Protein AF-A0A7S3UIX6-F1 (afdb_monomer)

pLDDT: mean 72.12, std 12.05, range [45.72, 90.88]

Radius of gyration: 19.09 Å; Cα contacts (8 Å, |Δi|>4): 19; chains: 1; bounding box: 39×17×56 Å

Sequence (103 aa):
KDFWDSWNTGKDMASHWTLWDALFIAAGGDSRDQTIISMILQTILQYIMNLTVGLVAAIGAFLTTLPYVITSYGPGILEGIVYFLLVLCAAAAVVVSFLGIIY

Secondary structure (DSSP, 8-state):
--HHHHHHHHHHHHHHHHHHHHHHHHHS---S---HHHHHHHHHHHHHHHHHHHHHHHHHHHHHHHHHHHHHT---HHHHHHHHHHHHHHHHHHHHHHHHHH-

Organism: Oxyrrhis marina (NCBI:txid2969)

Solvent-accessible surface area (backbone atoms only — not comparable to full-atom values): 5975 Å² total; per-residue (Å²): 134,55,74,68,56,57,52,49,53,51,50,51,52,51,52,53,52,52,50,50,51,53,46,48,63,70,67,54,84,74,91,77,86,78,50,72,66,57,54,53,50,50,54,51,53,52,48,51,55,51,47,54,54,48,53,55,50,48,52,58,55,47,62,71,51,45,63,62,59,47,57,72,72,67,59,53,76,70,56,43,52,52,51,52,54,52,52,52,52,50,53,49,51,51,50,51,53,56,48,64,74,75,108

Nearest PDB structures (foldseek):
  2ws3-assembly3_D  TM=4.772E-01  e=3.840E+00  Escherichia coli

Mean predicted aligned error: 12.45 Å

Structure (mmCIF, N/CA/C/O backbone):
data_AF-A0A7S3UIX6-F1
#
_entry.id   AF-A0A7S3UIX6-F1
#
loop_
_atom_site.group_PDB
_atom_site.id
_atom_site.type_symbol
_atom_site.label_atom_id
_atom_site.label_alt_id
_atom_site.label_comp_id
_atom_site.label_asym_id
_atom_site.label_entity_id
_atom_site.label_seq_id
_atom_site.pdbx_PDB_ins_code
_atom_site.Cartn_x
_atom_site.Cartn_y
_atom_site.Cartn_z
_atom_site.occupancy
_atom_site.B_iso_or_equiv
_atom_site.auth_seq_id
_atom_site.auth_comp_id
_atom_site.auth_asym_id
_atom_site.auth_atom_id
_atom_site.pdbx_PDB_model_num
ATOM 1 N N . LYS A 1 1 ? -17.023 -6.747 -0.959 1.00 47.19 1 LYS A N 1
ATOM 2 C CA . LYS A 1 1 ? -16.028 -6.804 -2.053 1.00 47.19 1 LYS A CA 1
ATOM 3 C C . LYS A 1 1 ? -14.978 -7.793 -1.603 1.00 47.19 1 LYS A C 1
ATOM 5 O O . LYS A 1 1 ? -14.330 -7.527 -0.598 1.00 47.19 1 LYS A O 1
ATOM 10 N N . ASP A 1 2 ? -14.931 -8.953 -2.244 1.00 66.75 2 ASP A N 1
ATOM 11 C CA . ASP A 1 2 ? -14.070 -10.052 -1.819 1.00 66.75 2 ASP A CA 1
ATOM 12 C C . ASP A 1 2 ? -12.615 -9.765 -2.181 1.00 66.75 2 ASP A C 1
ATOM 14 O O . ASP A 1 2 ? -12.328 -9.126 -3.193 1.00 66.75 2 ASP A O 1
ATOM 18 N N . PHE A 1 3 ? -11.690 -10.262 -1.361 1.00 55.44 3 PHE A N 1
ATOM 19 C CA . PHE A 1 3 ? -10.242 -10.156 -1.572 1.00 55.44 3 PHE A CA 1
ATOM 20 C C . PHE A 1 3 ? -9.823 -10.547 -3.003 1.00 55.44 3 PHE A C 1
ATOM 22 O O . PHE A 1 3 ? -8.989 -9.890 -3.625 1.00 55.44 3 PHE A O 1
ATOM 29 N N . TRP A 1 4 ? -10.469 -11.574 -3.557 1.00 70.00 4 TRP A N 1
ATOM 30 C CA . TRP A 1 4 ? -10.236 -12.072 -4.912 1.00 70.00 4 TRP A CA 1
ATOM 31 C C . TRP A 1 4 ? -10.648 -11.092 -6.012 1.00 70.00 4 TRP A C 1
ATOM 33 O O . TRP A 1 4 ? -10.031 -11.067 -7.075 1.00 70.00 4 TRP A O 1
ATOM 43 N N . ASP A 1 5 ? -11.646 -10.256 -5.746 1.00 63.41 5 ASP A N 1
ATOM 44 C CA . ASP A 1 5 ? -12.143 -9.246 -6.677 1.00 63.41 5 ASP A CA 1
ATOM 45 C C . ASP A 1 5 ? -11.158 -8.066 -6.764 1.00 63.41 5 ASP A C 1
ATOM 47 O O . ASP A 1 5 ? -10.784 -7.611 -7.847 1.00 63.41 5 ASP A O 1
ATOM 51 N N . SER A 1 6 ? -10.613 -7.650 -5.615 1.00 61.66 6 SER A N 1
ATOM 52 C CA . SER A 1 6 ? -9.524 -6.667 -5.545 1.00 61.66 6 SER A CA 1
ATOM 53 C C . SER A 1 6 ? -8.217 -7.196 -6.153 1.00 61.66 6 SER A C 1
ATOM 55 O O . SER A 1 6 ? -7.524 -6.455 -6.849 1.00 61.66 6 SER A O 1
ATOM 57 N N . TRP A 1 7 ? -7.902 -8.482 -5.966 1.00 62.78 7 TRP A N 1
ATOM 58 C CA . TRP A 1 7 ? -6.740 -9.138 -6.580 1.00 62.78 7 TRP A CA 1
ATOM 59 C C . TRP A 1 7 ? -6.847 -9.224 -8.108 1.00 62.78 7 TRP A C 1
ATOM 61 O O . TRP A 1 7 ? -5.882 -8.956 -8.827 1.00 62.78 7 TRP A O 1
ATOM 71 N N . ASN A 1 8 ? -8.029 -9.566 -8.627 1.00 69.06 8 ASN A N 1
ATOM 72 C CA . ASN A 1 8 ? -8.273 -9.594 -10.067 1.00 69.06 8 ASN A CA 1
ATOM 73 C C . ASN A 1 8 ? -8.212 -8.191 -10.676 1.00 69.06 8 ASN A C 1
ATOM 75 O O . ASN A 1 8 ? -7.574 -8.027 -11.711 1.00 69.06 8 ASN A O 1
ATOM 79 N N . THR A 1 9 ? -8.751 -7.181 -9.989 1.00 68.75 9 THR A N 1
ATOM 80 C CA . THR A 1 9 ? -8.644 -5.774 -10.412 1.00 68.75 9 THR A CA 1
ATOM 81 C C . THR A 1 9 ? -7.181 -5.312 -10.481 1.00 68.75 9 THR A C 1
ATOM 83 O O . THR A 1 9 ? -6.790 -4.629 -11.427 1.00 68.75 9 THR A O 1
ATOM 86 N N . GLY A 1 10 ? -6.346 -5.728 -9.521 1.00 58.44 10 GLY A N 1
ATOM 87 C CA . GLY A 1 10 ? -4.908 -5.442 -9.527 1.00 58.44 10 GLY A CA 1
ATOM 88 C C . GLY A 1 10 ? -4.161 -6.097 -10.694 1.00 58.44 10 GLY A C 1
ATOM 89 O O . GLY A 1 10 ? -3.342 -5.442 -11.338 1.00 58.44 10 GLY A O 1
ATOM 90 N N . LYS A 1 11 ? -4.476 -7.360 -11.020 1.00 70.75 11 LYS A N 1
ATOM 91 C CA . LYS A 1 11 ? -3.916 -8.048 -12.200 1.00 70.75 11 LYS A CA 1
ATOM 92 C C . LYS A 1 11 ? -4.336 -7.394 -13.514 1.00 70.75 11 LYS A C 1
ATOM 94 O O . LYS A 1 11 ? -3.497 -7.250 -14.398 1.00 70.75 11 LYS A O 1
ATOM 99 N N . ASP A 1 12 ? -5.599 -6.999 -13.638 1.00 65.56 12 ASP A N 1
ATOM 100 C CA . ASP A 1 12 ? -6.109 -6.360 -14.853 1.00 65.56 12 ASP A CA 1
ATOM 101 C C . ASP A 1 12 ? -5.425 -5.012 -15.089 1.00 65.56 12 ASP A C 1
ATOM 103 O O . ASP A 1 12 ? -4.932 -4.751 -16.186 1.00 65.56 12 ASP A O 1
ATOM 107 N N . MET A 1 13 ? -5.272 -4.197 -14.039 1.00 64.00 13 MET A N 1
ATOM 108 C CA . MET A 1 13 ? -4.505 -2.954 -14.135 1.00 64.00 13 MET A CA 1
ATOM 109 C C . MET A 1 13 ? -3.041 -3.202 -14.496 1.00 64.00 13 MET A C 1
ATOM 111 O O . MET A 1 13 ? -2.535 -2.542 -15.400 1.00 64.00 13 MET A O 1
ATOM 115 N N . ALA A 1 14 ? -2.383 -4.180 -13.867 1.00 56.16 14 ALA A N 1
ATOM 116 C CA . ALA A 1 14 ? -1.009 -4.538 -14.210 1.00 56.16 14 ALA A CA 1
ATOM 117 C C . ALA A 1 14 ? -0.883 -4.945 -15.688 1.00 56.16 14 ALA A C 1
ATOM 119 O O . ALA A 1 14 ? 0.011 -4.466 -16.379 1.00 56.16 14 ALA A O 1
ATOM 120 N N . SER A 1 15 ? -1.822 -5.747 -16.202 1.00 59.44 15 SER A N 1
ATOM 121 C CA . SER A 1 15 ? -1.829 -6.183 -17.602 1.00 59.44 15 SER A CA 1
ATOM 122 C C . SER A 1 15 ? -2.057 -5.033 -18.589 1.00 59.44 15 SER A C 1
ATOM 124 O O . SER A 1 15 ? -1.372 -4.949 -19.608 1.00 59.44 15 SER A O 1
ATOM 126 N N . HIS A 1 16 ? -2.953 -4.093 -18.266 1.00 58.56 16 HIS A N 1
ATOM 127 C CA . HIS A 1 16 ? -3.191 -2.904 -19.080 1.00 58.56 16 HIS A CA 1
ATOM 128 C C . HIS A 1 16 ? -1.979 -1.975 -19.084 1.00 58.56 16 HIS A C 1
ATOM 130 O O . HIS A 1 16 ? -1.659 -1.385 -20.111 1.00 58.56 16 HIS A O 1
ATOM 136 N N . TRP A 1 17 ? -1.272 -1.872 -17.963 1.00 57.66 17 TRP A N 1
ATOM 137 C CA . TRP A 1 17 ? -0.083 -1.034 -17.855 1.00 57.66 17 TRP A CA 1
ATOM 138 C C . TRP A 1 17 ? 1.102 -1.650 -18.605 1.00 57.66 17 TRP A C 1
ATOM 140 O O . TRP A 1 17 ? 1.813 -0.927 -19.297 1.00 57.66 17 TRP A O 1
ATOM 150 N N . THR A 1 18 ? 1.256 -2.979 -18.579 1.00 60.09 18 THR A N 1
ATOM 151 C CA . THR A 1 18 ? 2.215 -3.701 -19.433 1.00 60.09 18 THR A CA 1
ATOM 152 C C . THR A 1 18 ? 1.872 -3.576 -20.920 1.00 60.09 18 THR A C 1
ATOM 154 O O . THR A 1 18 ? 2.774 -3.449 -21.743 1.0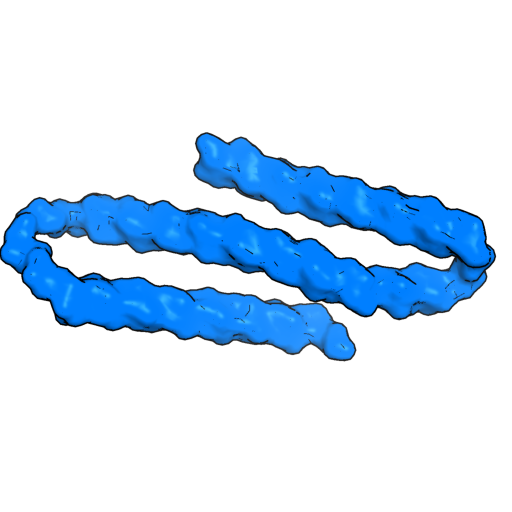0 60.09 18 THR A O 1
ATOM 157 N N . LEU A 1 19 ? 0.583 -3.564 -21.284 1.00 61.22 19 LEU A N 1
ATOM 158 C CA . LEU A 1 19 ? 0.143 -3.333 -22.665 1.00 61.22 19 LEU A CA 1
ATOM 159 C C . LEU A 1 19 ? 0.475 -1.920 -23.149 1.00 61.22 19 LEU A C 1
ATOM 161 O O . LEU A 1 19 ? 0.941 -1.764 -24.274 1.00 61.22 19 LEU A O 1
ATOM 165 N N . TRP A 1 20 ? 0.272 -0.902 -22.311 1.00 54.19 20 TRP A N 1
ATOM 166 C CA . TRP A 1 20 ? 0.676 0.466 -22.635 1.00 54.19 20 TRP A CA 1
ATOM 167 C C . TRP A 1 20 ? 2.190 0.586 -22.791 1.00 54.19 20 TRP A C 1
ATOM 169 O O . TRP A 1 20 ? 2.645 1.204 -23.748 1.00 54.19 20 TRP A O 1
ATOM 179 N N . ASP A 1 21 ? 2.967 -0.055 -21.921 1.00 60.75 21 ASP A N 1
ATOM 180 C CA . ASP A 1 21 ? 4.429 -0.071 -22.012 1.00 60.75 21 ASP A CA 1
ATOM 181 C C . ASP A 1 21 ? 4.914 -0.745 -23.310 1.00 60.75 21 ASP A C 1
ATOM 183 O O . ASP A 1 21 ? 5.692 -0.174 -24.073 1.00 60.75 21 ASP A O 1
ATOM 187 N N . ALA A 1 22 ? 4.339 -1.902 -23.655 1.00 60.00 22 ALA A N 1
ATOM 188 C CA . ALA A 1 22 ? 4.601 -2.586 -24.921 1.00 60.00 22 ALA A CA 1
ATOM 189 C C . ALA A 1 22 ? 4.195 -1.745 -26.150 1.00 60.00 22 ALA A C 1
ATOM 191 O O . ALA A 1 22 ? 4.887 -1.762 -27.169 1.00 60.00 22 ALA A O 1
ATOM 192 N N . LEU A 1 23 ? 3.100 -0.981 -26.058 1.00 59.88 23 LEU A N 1
ATOM 193 C CA . LEU A 1 23 ? 2.644 -0.074 -27.115 1.00 59.88 23 LEU A CA 1
ATOM 194 C C . LEU A 1 23 ? 3.557 1.144 -27.273 1.00 59.88 23 LEU A C 1
ATOM 196 O O . LEU A 1 23 ? 3.797 1.556 -28.402 1.00 59.88 23 LEU A O 1
ATOM 200 N N . PHE A 1 24 ? 4.100 1.702 -26.191 1.00 54.97 24 PHE A N 1
ATOM 201 C CA . PHE A 1 24 ? 5.067 2.800 -26.264 1.00 54.97 24 PHE A CA 1
ATOM 202 C C . PHE A 1 24 ? 6.434 2.340 -26.782 1.00 54.97 24 PHE A C 1
ATOM 204 O O . PHE A 1 24 ? 7.070 3.088 -27.518 1.00 54.97 24 PHE A O 1
ATOM 211 N N . ILE A 1 25 ? 6.842 1.100 -26.503 1.00 58.03 25 ILE A N 1
ATOM 212 C CA . ILE A 1 25 ? 8.027 0.473 -27.114 1.00 58.03 25 ILE A CA 1
ATOM 213 C C . ILE A 1 25 ? 7.810 0.238 -28.620 1.00 58.03 25 ILE A C 1
ATOM 215 O O . ILE A 1 25 ? 8.731 0.406 -29.414 1.00 58.03 25 ILE A O 1
ATOM 219 N N . ALA A 1 26 ? 6.588 -0.111 -29.035 1.00 54.62 26 ALA A N 1
ATOM 220 C CA . ALA A 1 26 ? 6.244 -0.303 -30.445 1.00 54.62 26 ALA A CA 1
ATOM 221 C C . ALA A 1 26 ? 6.011 1.016 -31.215 1.00 54.62 26 ALA A C 1
ATOM 223 O O . ALA A 1 26 ? 6.274 1.075 -32.415 1.00 54.62 26 ALA A O 1
ATOM 224 N N . ALA A 1 27 ? 5.509 2.063 -30.550 1.00 48.41 27 ALA A N 1
ATOM 225 C CA . ALA A 1 27 ? 5.171 3.358 -31.151 1.00 48.41 27 ALA A CA 1
ATOM 226 C C . ALA A 1 27 ? 6.299 4.401 -31.044 1.00 48.41 27 ALA A C 1
ATOM 228 O O . ALA A 1 27 ? 6.380 5.313 -31.868 1.00 48.41 27 ALA A O 1
ATOM 229 N N . GLY A 1 28 ? 7.179 4.277 -30.049 1.00 47.19 28 GLY A N 1
ATOM 230 C CA . GLY A 1 28 ? 8.383 5.082 -29.874 1.00 47.19 28 GLY A CA 1
ATOM 231 C C . GLY A 1 28 ? 9.505 4.548 -30.752 1.00 47.19 28 GLY A C 1
ATOM 232 O O . GLY A 1 28 ? 10.382 3.833 -30.282 1.00 47.19 28 GLY A O 1
ATOM 233 N N . GLY A 1 29 ? 9.445 4.867 -32.043 1.00 46.38 29 GLY A N 1
ATOM 234 C CA . GLY A 1 29 ? 10.451 4.493 -33.030 1.00 46.38 29 GLY A CA 1
ATOM 235 C C . GLY A 1 29 ? 11.828 5.097 -32.750 1.00 46.38 29 GLY A C 1
ATOM 236 O O . GLY A 1 29 ? 12.204 6.070 -33.394 1.00 46.38 29 GLY A O 1
ATOM 237 N N . ASP A 1 30 ? 12.594 4.477 -31.853 1.00 45.72 30 ASP A N 1
ATOM 238 C CA . ASP A 1 30 ? 14.046 4.642 -31.768 1.00 45.72 30 ASP A CA 1
ATOM 239 C C . ASP A 1 30 ? 14.725 3.283 -31.962 1.00 45.72 30 ASP A C 1
ATOM 241 O O . ASP A 1 30 ? 15.261 2.623 -31.072 1.00 45.72 30 ASP A O 1
ATOM 245 N N . SER A 1 31 ? 14.626 2.821 -33.202 1.00 56.50 31 SER A N 1
ATOM 246 C CA . SER A 1 31 ? 15.485 1.787 -33.744 1.00 56.50 31 SER A CA 1
ATOM 247 C C . SER A 1 31 ? 16.918 2.316 -33.799 1.00 56.50 31 SER A C 1
ATOM 249 O O . SER A 1 31 ? 17.232 3.061 -34.730 1.00 56.50 31 SER A O 1
ATOM 251 N N . ARG A 1 32 ? 17.780 1.910 -32.857 1.00 49.62 32 ARG A N 1
ATOM 252 C CA . ARG A 1 32 ? 19.186 1.515 -33.100 1.00 49.62 32 ARG A CA 1
ATOM 253 C C . ARG A 1 32 ? 19.897 1.154 -31.786 1.00 49.62 32 ARG A C 1
ATOM 255 O O . ARG A 1 32 ? 20.143 2.002 -30.944 1.00 49.62 32 ARG A O 1
ATOM 262 N N . ASP A 1 33 ? 20.236 -0.128 -31.659 1.00 51.06 33 ASP A N 1
ATOM 263 C CA . ASP A 1 33 ? 21.197 -0.701 -30.701 1.00 51.06 33 ASP A CA 1
ATOM 264 C C . ASP A 1 33 ? 20.852 -0.687 -29.201 1.00 51.06 33 ASP A C 1
ATOM 266 O O . ASP A 1 33 ? 21.731 -0.588 -28.344 1.00 51.06 33 ASP A O 1
ATOM 270 N N . GLN A 1 34 ? 19.588 -0.914 -28.838 1.00 52.00 34 GLN A N 1
ATOM 271 C CA . GLN A 1 34 ? 19.287 -1.361 -27.476 1.00 52.00 34 GLN A CA 1
ATOM 272 C C . GLN A 1 34 ? 19.608 -2.855 -27.334 1.00 52.00 34 GLN A C 1
ATOM 274 O O . GLN A 1 34 ? 18.950 -3.721 -27.909 1.00 52.00 34 GLN A O 1
ATOM 279 N N . THR A 1 35 ? 20.662 -3.160 -26.576 1.00 65.25 35 THR A N 1
ATOM 280 C CA . THR A 1 35 ? 21.017 -4.535 -26.192 1.00 65.25 35 THR A CA 1
ATOM 281 C C . THR A 1 35 ? 19.812 -5.168 -25.488 1.00 65.25 35 THR A C 1
ATOM 283 O O . THR A 1 35 ? 19.180 -4.513 -24.673 1.00 65.25 35 THR A O 1
ATOM 286 N N . ILE A 1 36 ? 19.496 -6.445 -25.731 1.00 65.62 36 ILE A N 1
ATOM 287 C CA . ILE A 1 36 ? 18.379 -7.166 -25.067 1.00 65.62 36 ILE A CA 1
ATOM 288 C C . ILE A 1 36 ? 18.355 -6.925 -23.540 1.00 65.62 36 ILE A C 1
ATOM 290 O O . ILE A 1 36 ? 17.299 -6.807 -22.926 1.00 65.62 36 ILE A O 1
ATOM 294 N N . ILE A 1 37 ? 19.537 -6.769 -22.944 1.00 64.44 37 ILE A N 1
ATOM 295 C CA . ILE A 1 37 ? 19.745 -6.410 -21.539 1.00 64.44 37 ILE A CA 1
ATOM 296 C C . ILE A 1 37 ? 19.126 -5.048 -21.174 1.00 64.44 37 ILE A C 1
ATOM 298 O O . ILE A 1 37 ? 18.484 -4.962 -20.134 1.00 64.44 37 ILE A O 1
ATOM 302 N N . SER A 1 38 ? 19.270 -3.996 -21.991 1.00 67.88 38 SER A N 1
ATOM 303 C CA . SER A 1 38 ? 18.692 -2.673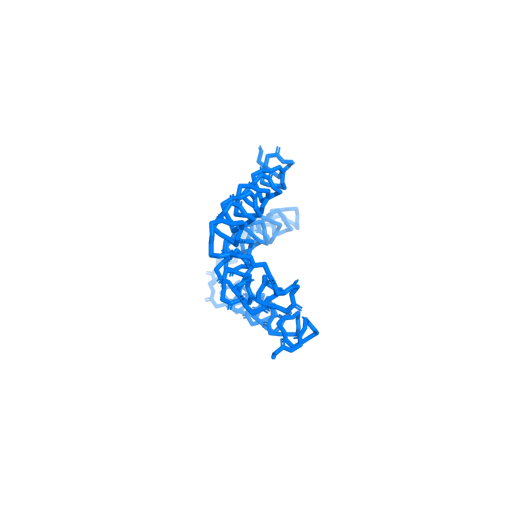 -21.702 1.00 67.88 38 SER A CA 1
ATOM 304 C C . SER A 1 38 ? 17.167 -2.683 -21.765 1.00 67.88 38 SER A C 1
ATOM 306 O O . SER A 1 38 ? 16.531 -2.063 -20.919 1.00 67.88 38 SER A O 1
ATOM 308 N N . MET A 1 39 ? 16.583 -3.442 -22.698 1.00 69.62 39 MET A N 1
ATOM 309 C CA . MET A 1 39 ? 15.130 -3.624 -22.784 1.00 69.62 39 MET A CA 1
ATOM 310 C C . MET A 1 39 ? 14.588 -4.344 -21.540 1.00 69.62 39 MET A C 1
ATOM 312 O O . MET A 1 39 ? 13.650 -3.864 -20.910 1.00 69.62 39 MET A O 1
ATOM 316 N N . ILE A 1 40 ? 15.220 -5.452 -21.134 1.00 69.69 40 ILE A N 1
ATOM 317 C CA . ILE A 1 40 ? 14.837 -6.193 -19.920 1.00 69.69 40 ILE A CA 1
ATOM 318 C C . ILE A 1 40 ? 14.931 -5.296 -18.681 1.00 69.69 40 ILE A C 1
ATOM 320 O O . ILE A 1 40 ? 14.030 -5.292 -17.844 1.00 69.69 40 ILE A O 1
ATOM 324 N N . LEU A 1 41 ? 16.011 -4.522 -18.564 1.00 67.81 41 LEU A N 1
ATOM 325 C CA . LEU A 1 41 ? 16.234 -3.639 -17.425 1.00 67.81 41 LEU A CA 1
ATOM 326 C C . LEU A 1 41 ? 15.177 -2.525 -17.388 1.00 67.81 41 LEU A C 1
ATOM 328 O O . LEU A 1 41 ? 14.606 -2.269 -16.335 1.00 67.81 41 LEU A O 1
ATOM 332 N N . GLN A 1 42 ? 14.816 -1.938 -18.530 1.00 73.25 42 GLN A N 1
ATOM 333 C CA . GLN A 1 42 ? 13.736 -0.953 -18.598 1.00 73.25 42 GLN A CA 1
ATOM 334 C C . GLN A 1 42 ? 12.390 -1.537 -18.140 1.00 73.25 42 GLN A C 1
ATOM 336 O O . GLN A 1 42 ? 11.733 -0.941 -17.291 1.00 73.25 42 GLN A O 1
ATOM 341 N N . THR A 1 43 ? 12.023 -2.737 -18.601 1.00 69.25 43 THR A N 1
ATOM 342 C CA . THR A 1 43 ? 10.782 -3.410 -18.182 1.00 69.25 43 THR A CA 1
ATOM 343 C C . THR A 1 43 ? 10.763 -3.728 -16.683 1.00 69.25 43 THR A C 1
ATOM 345 O O . THR A 1 43 ? 9.732 -3.561 -16.030 1.00 69.25 43 THR A O 1
ATOM 348 N N . ILE A 1 44 ? 11.891 -4.156 -16.104 1.00 69.88 44 ILE A N 1
ATOM 349 C CA . ILE A 1 44 ? 11.996 -4.423 -14.659 1.00 69.88 44 ILE A CA 1
ATOM 350 C C . ILE A 1 44 ? 11.807 -3.133 -13.855 1.00 69.88 44 ILE A C 1
ATOM 352 O O . ILE A 1 44 ? 11.059 -3.117 -12.880 1.00 69.88 44 ILE A O 1
ATOM 356 N N . LEU A 1 45 ? 12.449 -2.042 -14.270 1.00 70.06 45 LEU A N 1
ATOM 357 C CA . LEU A 1 45 ? 12.347 -0.748 -13.597 1.00 70.06 45 LEU A CA 1
ATOM 358 C C . LEU A 1 45 ? 10.923 -0.174 -13.706 1.00 70.06 45 LEU A C 1
ATOM 360 O O . LEU A 1 45 ? 10.385 0.332 -12.721 1.00 70.06 45 LEU A O 1
ATOM 364 N N . GLN A 1 46 ? 10.272 -0.335 -14.860 1.00 70.00 46 GLN A N 1
ATOM 365 C CA . GLN A 1 46 ? 8.868 0.028 -15.061 1.00 70.00 46 GLN A CA 1
ATOM 366 C C . GLN A 1 46 ? 7.938 -0.790 -14.152 1.00 70.00 46 GLN A C 1
ATOM 368 O O . GLN A 1 46 ? 7.049 -0.242 -13.500 1.00 70.00 46 GLN A O 1
ATOM 373 N N . TYR A 1 47 ? 8.174 -2.102 -14.052 1.00 72.88 47 TYR A N 1
ATOM 374 C CA . TYR A 1 47 ? 7.438 -2.990 -13.154 1.00 72.88 47 TYR A CA 1
ATOM 375 C C . TYR A 1 47 ? 7.600 -2.579 -11.686 1.00 72.88 47 TYR A C 1
ATOM 377 O O . TYR A 1 47 ? 6.607 -2.524 -10.965 1.00 72.88 47 TYR A O 1
ATOM 385 N N . ILE A 1 48 ? 8.816 -2.229 -11.254 1.00 72.38 48 ILE A N 1
ATOM 386 C CA . ILE A 1 48 ? 9.096 -1.735 -9.898 1.00 72.38 48 ILE A CA 1
ATOM 387 C C . ILE A 1 48 ? 8.295 -0.462 -9.600 1.00 72.38 48 ILE A C 1
ATOM 389 O O . ILE A 1 48 ? 7.632 -0.382 -8.568 1.00 72.38 48 ILE A O 1
ATOM 393 N N . MET A 1 49 ? 8.288 0.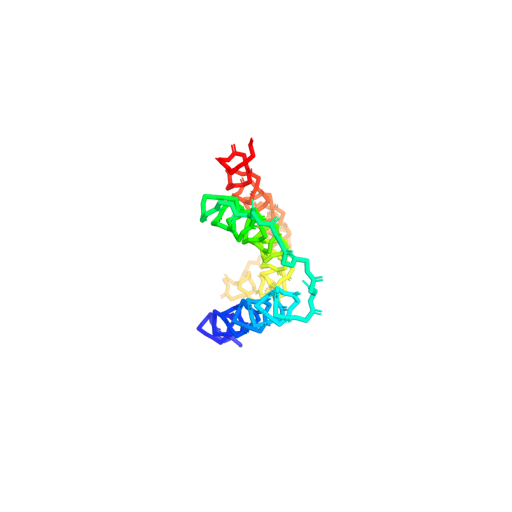511 -10.515 1.00 71.94 49 MET A N 1
ATOM 394 C CA . MET A 1 49 ? 7.511 1.744 -10.347 1.00 71.94 49 MET A CA 1
ATOM 395 C C . MET A 1 49 ? 6.007 1.464 -10.247 1.00 71.94 49 MET A C 1
ATOM 397 O O . MET A 1 49 ? 5.321 2.014 -9.382 1.00 71.94 49 MET A O 1
ATOM 401 N N . ASN A 1 50 ? 5.499 0.559 -11.081 1.00 74.56 50 ASN A N 1
ATOM 402 C CA . ASN A 1 50 ? 4.092 0.166 -11.075 1.00 74.56 50 ASN A CA 1
ATOM 403 C C . ASN A 1 50 ? 3.715 -0.599 -9.800 1.00 74.56 50 ASN 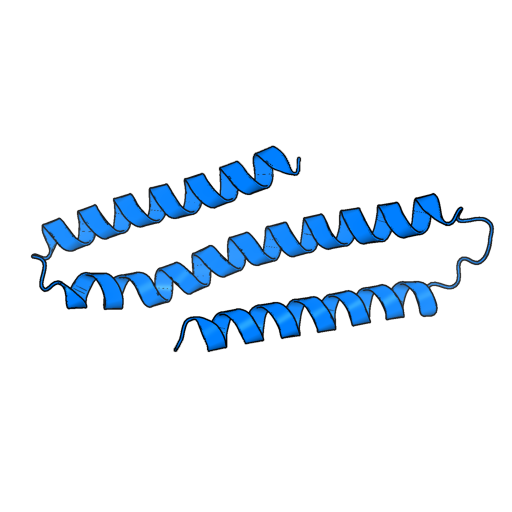A C 1
ATOM 405 O O . ASN A 1 50 ? 2.638 -0.384 -9.245 1.00 74.56 50 ASN A O 1
ATOM 409 N N . LEU A 1 51 ? 4.615 -1.445 -9.296 1.00 73.31 51 LEU A N 1
ATOM 410 C CA . LEU A 1 51 ? 4.456 -2.154 -8.032 1.00 73.31 51 LEU A CA 1
ATOM 411 C C . LEU A 1 51 ? 4.394 -1.174 -6.853 1.00 73.31 51 LEU A C 1
ATOM 413 O O . LEU A 1 51 ? 3.529 -1.322 -5.993 1.00 73.31 51 LEU A O 1
ATOM 417 N N . THR A 1 52 ? 5.239 -0.139 -6.839 1.00 74.75 52 THR A N 1
ATOM 418 C CA . THR A 1 52 ? 5.202 0.923 -5.823 1.00 74.75 52 THR A CA 1
ATOM 419 C C . THR A 1 52 ? 3.846 1.628 -5.801 1.00 74.75 52 THR A C 1
ATOM 421 O O . THR A 1 52 ? 3.233 1.762 -4.740 1.00 74.75 52 THR A O 1
ATOM 424 N N . VAL A 1 53 ? 3.324 2.020 -6.968 1.00 76.38 53 VAL A N 1
ATOM 425 C CA . VAL A 1 53 ? 1.992 2.641 -7.076 1.00 76.38 53 VAL A CA 1
ATOM 426 C C . VAL A 1 53 ? 0.889 1.665 -6.648 1.00 76.38 53 VAL A C 1
ATOM 428 O O . VAL A 1 53 ? -0.028 2.052 -5.922 1.00 76.38 53 VAL A O 1
ATOM 431 N N . GLY A 1 54 ? 1.002 0.390 -7.029 1.00 74.94 54 GLY A N 1
ATOM 432 C CA . GLY A 1 54 ? 0.073 -0.670 -6.640 1.00 74.94 54 GLY A CA 1
ATOM 433 C C . GLY A 1 54 ? 0.023 -0.907 -5.128 1.00 74.94 54 GLY A C 1
ATOM 434 O O . GLY A 1 54 ? -1.064 -1.036 -4.568 1.00 74.94 54 GLY A O 1
ATOM 435 N N . LEU A 1 55 ? 1.171 -0.899 -4.444 1.00 74.12 55 LEU A N 1
ATOM 436 C CA . LEU A 1 55 ? 1.252 -1.042 -2.985 1.00 74.12 55 LEU A CA 1
ATOM 437 C C . LEU A 1 55 ? 0.608 0.145 -2.255 1.00 74.12 55 LEU A C 1
ATOM 439 O O . LEU A 1 55 ? -0.118 -0.049 -1.279 1.00 74.12 55 LEU A O 1
ATOM 443 N N . VAL A 1 56 ? 0.805 1.368 -2.753 1.00 77.06 56 VAL A N 1
ATOM 444 C CA . VAL A 1 56 ? 0.143 2.564 -2.205 1.00 77.06 56 VAL A CA 1
ATOM 445 C C . VAL A 1 56 ? -1.374 2.495 -2.418 1.00 77.06 56 VAL A C 1
ATOM 447 O O . VAL A 1 56 ? -2.145 2.752 -1.490 1.00 77.06 56 VAL A O 1
ATOM 450 N N . ALA A 1 57 ? -1.824 2.085 -3.606 1.00 77.38 57 ALA A N 1
ATOM 451 C CA . ALA A 1 57 ? -3.244 1.889 -3.893 1.00 77.38 57 ALA A CA 1
ATOM 452 C C . ALA A 1 57 ? -3.866 0.778 -3.026 1.00 77.38 57 ALA A C 1
ATOM 454 O O . ALA A 1 57 ? -5.003 0.915 -2.570 1.00 77.38 57 ALA A O 1
ATOM 455 N N . ALA A 1 58 ? -3.115 -0.290 -2.738 1.00 78.88 58 ALA A N 1
ATOM 456 C CA . ALA A 1 58 ? -3.544 -1.376 -1.863 1.00 78.88 58 ALA A CA 1
ATOM 457 C C . ALA A 1 58 ? -3.773 -0.906 -0.417 1.00 78.88 58 ALA A C 1
ATOM 459 O O . ALA A 1 58 ? -4.768 -1.307 0.185 1.00 78.88 58 ALA A O 1
ATOM 460 N N . ILE A 1 59 ? -2.933 -0.005 0.118 1.00 79.31 59 ILE A N 1
ATOM 461 C CA . ILE A 1 59 ? -3.195 0.645 1.417 1.00 79.31 59 ILE A CA 1
ATOM 462 C C . ILE A 1 59 ? -4.522 1.407 1.363 1.00 79.31 59 ILE A C 1
ATOM 464 O O . ILE A 1 59 ? -5.363 1.244 2.247 1.00 79.31 59 ILE A O 1
ATOM 468 N N . GLY A 1 60 ? -4.737 2.212 0.318 1.00 78.12 60 GLY A N 1
ATOM 469 C CA . GLY A 1 60 ? -5.977 2.973 0.147 1.00 78.12 60 GLY A CA 1
ATOM 470 C C . GLY A 1 60 ? -7.218 2.076 0.120 1.00 78.12 60 GLY A C 1
ATOM 471 O O . GLY A 1 60 ? -8.187 2.332 0.833 1.00 78.12 60 GLY A O 1
ATOM 472 N N . ALA A 1 61 ? -7.174 0.982 -0.643 1.00 81.00 61 ALA A N 1
ATOM 473 C CA . ALA A 1 61 ? -8.257 0.004 -0.697 1.00 81.00 61 ALA A CA 1
ATOM 474 C C . ALA A 1 61 ? -8.476 -0.686 0.660 1.00 81.00 61 ALA A C 1
ATOM 476 O O . ALA A 1 61 ? -9.613 -0.784 1.128 1.00 81.00 61 ALA A O 1
ATOM 477 N N . PHE A 1 62 ? -7.400 -1.097 1.332 1.00 80.19 62 PHE A N 1
ATOM 478 C CA . PHE A 1 62 ? -7.454 -1.744 2.640 1.00 80.19 62 PHE A CA 1
ATOM 479 C C . PHE A 1 62 ? -8.105 -0.854 3.709 1.00 80.19 62 PHE A C 1
A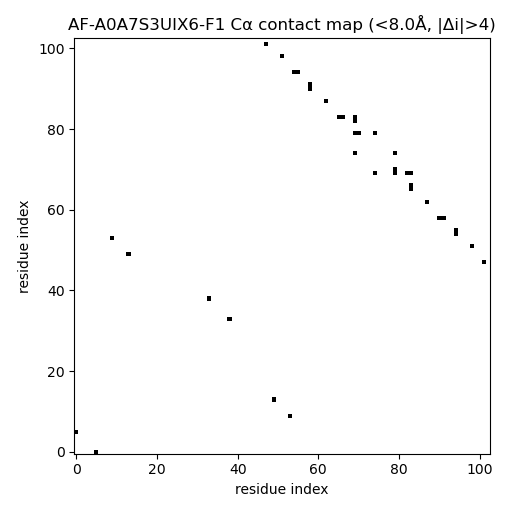TOM 481 O O . PHE A 1 62 ? -8.951 -1.326 4.474 1.00 80.19 62 PHE A O 1
ATOM 488 N N . LEU A 1 63 ? -7.808 0.450 3.705 1.00 83.88 63 LEU A N 1
ATOM 489 C CA . LEU A 1 63 ? -8.425 1.422 4.613 1.00 83.88 63 LEU A CA 1
ATOM 490 C C . LEU A 1 63 ? -9.948 1.506 4.462 1.00 83.88 63 LEU A C 1
ATOM 492 O O . LEU A 1 63 ? -10.635 1.755 5.447 1.00 83.88 63 LEU A O 1
ATOM 496 N N . THR A 1 64 ? -10.496 1.260 3.269 1.00 82.44 64 THR A N 1
ATOM 497 C CA . THR A 1 64 ? -11.959 1.242 3.075 1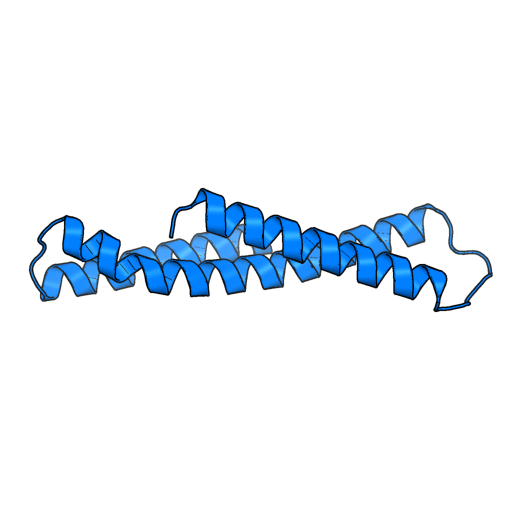.00 82.44 64 THR A CA 1
ATOM 498 C C . THR A 1 64 ? -12.618 -0.009 3.655 1.00 82.44 64 THR A C 1
ATOM 500 O O . THR A 1 64 ? -13.763 0.043 4.100 1.00 82.44 64 THR A O 1
ATOM 503 N N . THR A 1 65 ? -11.897 -1.133 3.687 1.00 83.88 65 THR A N 1
ATOM 504 C CA . THR A 1 65 ? -12.389 -2.401 4.248 1.00 83.88 65 THR A CA 1
ATOM 505 C C . THR A 1 65 ? -12.193 -2.506 5.758 1.00 83.88 65 THR A C 1
ATOM 507 O O . THR A 1 65 ? -12.958 -3.191 6.435 1.00 83.88 65 THR A O 1
ATOM 510 N N . LEU A 1 66 ? -11.198 -1.804 6.303 1.00 85.00 66 LEU A N 1
ATOM 511 C CA . LEU A 1 66 ? -10.775 -1.921 7.695 1.00 85.00 66 LEU A CA 1
ATOM 512 C C . LEU A 1 66 ? -11.883 -1.597 8.723 1.00 85.00 66 LEU A C 1
ATOM 514 O O . LEU A 1 66 ? -12.047 -2.386 9.654 1.00 85.00 66 LEU A O 1
ATOM 518 N N . PRO A 1 67 ? -12.705 -0.536 8.570 1.00 84.69 67 PRO A N 1
ATOM 519 C CA . PRO A 1 67 ? -13.791 -0.253 9.508 1.00 84.69 67 PRO A CA 1
ATOM 520 C C . PRO A 1 67 ? -14.814 -1.387 9.600 1.00 84.69 67 PRO A C 1
ATOM 522 O O . PRO A 1 67 ? -15.270 -1.702 10.692 1.00 84.69 67 PRO A O 1
ATOM 525 N N . TYR A 1 68 ? -15.140 -2.030 8.474 1.00 85.12 68 TYR A N 1
ATOM 526 C CA . TYR A 1 68 ? -16.080 -3.153 8.438 1.00 85.12 68 TYR A CA 1
ATOM 527 C C . TYR A 1 68 ? -15.525 -4.388 9.160 1.00 85.12 68 TYR A C 1
ATOM 529 O O . TYR A 1 68 ? -16.243 -5.081 9.876 1.00 85.12 68 TYR A O 1
ATOM 537 N N . VAL A 1 69 ? -14.224 -4.646 9.005 1.00 85.56 69 VAL A N 1
ATOM 538 C CA . VAL A 1 69 ? -13.549 -5.736 9.717 1.00 85.56 69 VAL A CA 1
ATOM 539 C C . VAL A 1 69 ? -13.540 -5.460 11.218 1.00 85.56 69 VAL A C 1
ATOM 541 O O . VAL A 1 69 ? -13.893 -6.338 11.996 1.00 85.56 69 VAL A O 1
ATOM 544 N N . ILE A 1 70 ? -13.208 -4.239 11.639 1.00 86.69 70 ILE A N 1
ATOM 545 C CA . ILE A 1 70 ? -13.172 -3.867 13.059 1.00 86.69 70 ILE A CA 1
ATOM 546 C C . ILE A 1 70 ? -14.558 -4.004 13.695 1.00 86.69 70 ILE A C 1
ATOM 548 O O . ILE A 1 70 ? -14.679 -4.614 14.754 1.00 86.69 70 ILE A O 1
ATOM 552 N N . THR A 1 71 ? -15.616 -3.501 13.052 1.00 85.00 71 THR A N 1
ATOM 553 C CA . THR A 1 71 ? -16.977 -3.583 13.607 1.00 85.00 71 THR A CA 1
ATOM 554 C C . THR A 1 71 ? -17.509 -5.014 13.685 1.00 85.00 71 THR A C 1
ATOM 556 O O . THR A 1 71 ? -18.346 -5.290 14.542 1.00 85.00 71 THR A O 1
ATOM 559 N N . SER A 1 72 ? -16.994 -5.944 12.870 1.00 85.25 72 SER A N 1
ATOM 560 C CA . SER A 1 72 ? -17.378 -7.364 12.927 1.00 85.25 72 SER A CA 1
ATOM 561 C C . SER A 1 72 ? -17.000 -8.064 14.241 1.00 85.25 72 SER A C 1
ATOM 563 O O . SER A 1 72 ? -17.660 -9.023 14.631 1.00 85.25 72 SER A O 1
ATOM 565 N N . TYR A 1 73 ? -15.996 -7.556 14.964 1.00 83.31 73 TYR A N 1
ATOM 566 C CA . TYR A 1 73 ? -15.572 -8.095 16.262 1.00 83.31 73 TYR A CA 1
ATOM 567 C C . TYR A 1 73 ? -16.343 -7.502 17.455 1.00 83.31 73 TYR A C 1
ATOM 569 O O . TYR A 1 73 ? -16.070 -7.862 18.597 1.00 83.31 73 TYR A O 1
ATOM 577 N N . GLY A 1 74 ? -17.291 -6.589 17.208 1.00 81.88 74 GLY A N 1
ATOM 578 C CA . GLY A 1 74 ? -18.057 -5.896 18.248 1.00 81.88 74 GLY A CA 1
ATOM 579 C C . GLY A 1 74 ? -17.244 -5.097 19.284 1.00 81.88 74 GLY A C 1
ATOM 580 O O . GLY A 1 74 ? -17.645 -5.104 20.448 1.00 81.88 74 GLY A O 1
ATOM 581 N N . PRO A 1 75 ? -16.126 -4.426 18.933 1.00 81.31 75 PRO A N 1
ATOM 582 C CA . PRO A 1 75 ? -15.335 -3.673 19.902 1.00 81.31 75 PRO A CA 1
ATOM 583 C C . PRO A 1 75 ? -16.045 -2.393 20.361 1.00 81.31 75 PRO A C 1
ATOM 585 O O . PRO A 1 75 ? -16.880 -1.823 19.649 1.00 81.31 75 PRO A O 1
ATOM 588 N N . GLY A 1 76 ? -15.647 -1.883 21.529 1.00 85.88 76 GLY A N 1
ATOM 589 C CA . GLY A 1 76 ? -16.009 -0.527 21.946 1.00 85.88 76 GLY A CA 1
ATOM 590 C C . GLY A 1 76 ? -15.402 0.543 21.022 1.00 85.88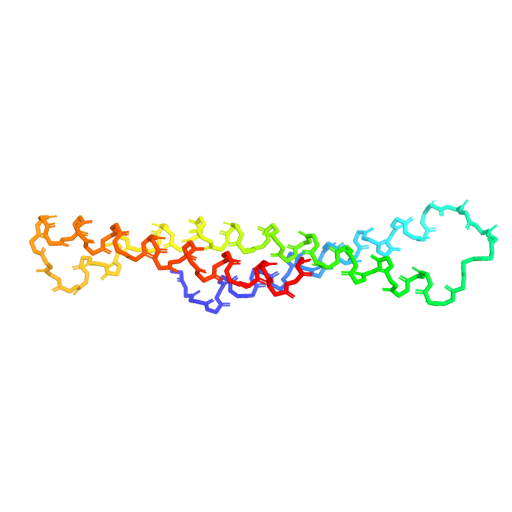 76 GLY A C 1
ATOM 591 O O . GLY A 1 76 ? -14.410 0.300 20.335 1.00 85.88 76 GLY A O 1
ATOM 592 N N . ILE A 1 77 ? -15.953 1.767 21.025 1.00 81.62 77 ILE A N 1
ATOM 593 C CA . ILE A 1 77 ? -15.496 2.872 20.146 1.00 81.62 77 ILE A CA 1
ATOM 594 C C . ILE A 1 77 ? -13.993 3.150 20.318 1.00 81.62 77 ILE A C 1
ATOM 596 O O . ILE A 1 77 ? -13.271 3.335 1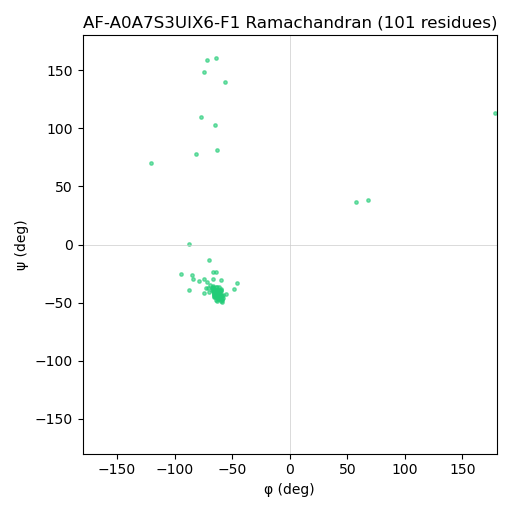9.340 1.00 81.62 77 ILE A O 1
ATOM 600 N N . LEU A 1 78 ? -13.518 3.159 21.564 1.00 86.81 78 LEU A N 1
ATOM 601 C CA . LEU A 1 78 ? -12.129 3.480 21.890 1.00 86.81 78 LEU A CA 1
ATOM 602 C C . LEU A 1 78 ? -11.169 2.369 21.438 1.00 86.81 78 LEU A C 1
ATOM 604 O O . LEU A 1 78 ? -10.122 2.649 20.860 1.00 86.81 78 LEU A O 1
ATOM 608 N N . GLU A 1 79 ? -11.565 1.110 21.626 1.00 86.81 79 GLU A N 1
ATOM 609 C CA . GLU A 1 79 ? -10.818 -0.067 21.173 1.00 86.81 79 GLU A CA 1
ATOM 610 C C . GLU A 1 79 ? -10.735 -0.104 19.645 1.00 86.81 79 GLU A C 1
ATOM 612 O O . GLU A 1 79 ? -9.657 -0.312 19.092 1.00 86.81 79 GLU A O 1
ATOM 617 N N . GLY A 1 80 ? -11.842 0.183 18.953 1.00 86.69 80 GLY A N 1
ATOM 618 C CA . GLY A 1 80 ? -11.882 0.243 17.493 1.00 86.69 80 GLY A CA 1
ATOM 619 C C . GLY A 1 80 ? -10.920 1.282 16.911 1.00 86.69 80 GLY A C 1
ATOM 620 O O . GLY A 1 80 ? -10.241 0.999 15.925 1.00 86.69 80 GLY A O 1
ATOM 621 N N . ILE A 1 81 ? -10.795 2.452 17.549 1.00 87.38 81 ILE A N 1
ATOM 622 C CA . ILE A 1 81 ? -9.839 3.493 17.135 1.00 87.38 81 ILE A CA 1
ATOM 623 C C . ILE A 1 81 ? -8.391 3.020 17.327 1.00 87.38 81 ILE A C 1
ATOM 625 O O . ILE A 1 81 ? -7.563 3.200 16.433 1.00 87.38 81 ILE A O 1
ATOM 629 N N . VAL A 1 82 ? -8.077 2.388 18.462 1.00 89.75 82 VAL A N 1
ATOM 630 C CA . VAL A 1 82 ? -6.728 1.863 18.730 1.00 89.75 82 VAL A CA 1
ATOM 631 C C . VAL A 1 82 ? -6.360 0.763 17.731 1.00 89.75 82 VAL A C 1
ATOM 633 O O . VAL A 1 82 ? -5.268 0.798 17.163 1.00 89.75 82 VAL A O 1
ATOM 636 N N . TYR A 1 83 ? -7.281 -0.163 17.445 1.00 87.25 83 TYR A N 1
ATOM 637 C CA . TYR A 1 83 ? -7.082 -1.194 16.425 1.00 87.25 83 TYR A CA 1
ATOM 638 C C . TYR A 1 83 ? -6.879 -0.601 15.032 1.00 87.25 83 TYR A C 1
ATOM 640 O O . TYR A 1 83 ? -5.985 -1.037 14.308 1.00 87.25 83 TYR A O 1
ATOM 648 N N . PHE A 1 84 ? -7.656 0.419 14.665 1.00 87.19 84 PHE A N 1
ATOM 649 C CA . PHE A 1 84 ? -7.515 1.095 13.380 1.00 87.19 84 PHE A CA 1
ATOM 650 C C . PHE A 1 84 ? -6.114 1.697 13.202 1.00 87.19 84 PHE A C 1
ATOM 652 O O . PHE A 1 84 ? -5.460 1.447 12.190 1.00 87.19 84 PHE A O 1
ATOM 659 N N . LEU A 1 85 ? -5.625 2.443 14.197 1.00 88.69 85 LEU A N 1
ATOM 660 C CA . LEU A 1 85 ? -4.298 3.066 14.150 1.00 88.69 85 LEU A CA 1
ATOM 661 C C . LEU A 1 85 ? -3.168 2.030 14.121 1.00 88.69 85 LEU A C 1
ATOM 663 O O . LEU A 1 85 ? -2.204 2.191 13.372 1.00 88.69 85 LEU A O 1
ATOM 667 N N . LEU A 1 86 ? -3.297 0.952 14.900 1.00 90.88 86 LEU A N 1
ATOM 668 C CA . LEU A 1 86 ? -2.315 -0.131 14.933 1.00 90.88 86 LEU A CA 1
ATOM 669 C C . LEU A 1 86 ? -2.204 -0.821 13.571 1.00 90.88 86 LEU A C 1
ATOM 671 O O . LEU A 1 86 ? -1.104 -1.025 13.060 1.00 90.88 86 LEU A O 1
ATOM 675 N N . VAL A 1 87 ? -3.342 -1.144 12.962 1.00 87.88 87 VAL A N 1
ATOM 676 C CA . VAL A 1 87 ? -3.389 -1.826 11.668 1.00 87.88 87 VAL A CA 1
ATOM 677 C C . VAL A 1 87 ? -2.910 -0.915 10.533 1.00 87.88 87 VAL A C 1
ATOM 679 O O . VAL A 1 87 ? -2.216 -1.379 9.630 1.00 87.88 87 VAL A O 1
ATOM 682 N N . LEU A 1 88 ? -3.193 0.388 10.601 1.00 86.38 88 LEU A N 1
ATOM 683 C CA . LEU A 1 88 ? -2.663 1.376 9.658 1.00 86.38 88 LEU A CA 1
ATOM 684 C C . LEU A 1 88 ? -1.131 1.463 9.737 1.00 86.38 88 LEU A C 1
ATOM 686 O O . LEU A 1 88 ? -0.459 1.445 8.707 1.00 86.38 88 LEU A O 1
ATOM 690 N N . CYS A 1 89 ? -0.575 1.485 10.952 1.00 89.88 89 CYS A N 1
ATOM 691 C CA . CYS A 1 89 ? 0.871 1.458 11.174 1.00 89.88 89 CYS A CA 1
ATOM 692 C C . CYS A 1 89 ? 1.507 0.169 10.625 1.00 89.88 89 CYS A C 1
ATOM 694 O O . CYS A 1 89 ? 2.507 0.225 9.909 1.00 89.88 89 CYS A O 1
ATOM 696 N N . ALA A 1 90 ? 0.892 -0.989 10.885 1.00 85.88 90 ALA A N 1
ATOM 697 C CA . ALA A 1 90 ? 1.362 -2.273 10.370 1.00 85.88 90 ALA A CA 1
ATOM 698 C C . ALA A 1 90 ? 1.334 -2.332 8.831 1.00 85.88 90 ALA A C 1
ATOM 700 O O . ALA A 1 90 ? 2.309 -2.760 8.216 1.00 85.88 90 ALA A O 1
ATOM 701 N N . ALA A 1 91 ? 0.258 -1.856 8.197 1.00 81.62 91 ALA A N 1
ATOM 702 C CA . ALA A 1 91 ? 0.148 -1.804 6.740 1.00 81.62 91 ALA A CA 1
ATOM 703 C C . ALA A 1 91 ? 1.227 -0.904 6.113 1.00 81.62 91 ALA A C 1
ATOM 705 O O . ALA A 1 91 ? 1.866 -1.294 5.133 1.00 81.62 91 ALA A O 1
ATOM 706 N N . ALA A 1 92 ? 1.483 0.265 6.709 1.00 81.88 92 ALA A N 1
ATOM 707 C CA . ALA A 1 92 ? 2.558 1.152 6.277 1.00 81.88 92 ALA A CA 1
ATOM 708 C C . ALA A 1 92 ? 3.941 0.493 6.432 1.00 81.88 92 ALA A C 1
ATOM 710 O O . ALA A 1 92 ? 4.747 0.545 5.506 1.00 81.88 92 ALA A O 1
ATOM 711 N N . ALA A 1 93 ? 4.203 -0.182 7.557 1.00 85.19 93 ALA A N 1
ATOM 712 C CA . ALA A 1 93 ? 5.465 -0.880 7.802 1.00 85.19 93 ALA A CA 1
ATOM 713 C C . ALA A 1 93 ? 5.727 -2.004 6.786 1.00 85.19 93 ALA A C 1
ATOM 715 O O . ALA A 1 93 ? 6.858 -2.159 6.325 1.00 85.19 93 ALA A O 1
ATOM 716 N N . VAL A 1 94 ? 4.692 -2.756 6.396 1.00 83.12 94 VAL A N 1
ATOM 717 C CA . VAL A 1 94 ? 4.796 -3.793 5.357 1.00 83.12 94 VAL A CA 1
ATOM 718 C C . VAL A 1 94 ? 5.171 -3.170 4.016 1.00 83.12 94 VAL A C 1
ATOM 720 O O . VAL A 1 94 ? 6.125 -3.622 3.390 1.00 83.12 94 VAL A O 1
ATOM 723 N N . VAL A 1 95 ? 4.483 -2.107 3.591 1.00 78.56 95 VAL A N 1
ATOM 724 C CA . VAL A 1 95 ? 4.797 -1.439 2.318 1.00 78.56 95 VAL A CA 1
ATOM 725 C C . VAL A 1 95 ? 6.204 -0.856 2.327 1.00 78.56 95 VAL A C 1
ATOM 727 O O . VAL A 1 95 ? 6.953 -1.095 1.388 1.00 78.56 95 VAL A O 1
ATOM 730 N N . VAL A 1 96 ? 6.606 -0.171 3.398 1.00 80.62 96 VAL A N 1
ATOM 731 C CA . VAL A 1 96 ? 7.972 0.358 3.530 1.00 80.62 96 VAL A CA 1
ATOM 732 C C . VAL A 1 96 ? 9.008 -0.764 3.489 1.00 80.62 96 VAL A C 1
ATOM 734 O O . VAL A 1 96 ? 10.031 -0.610 2.834 1.00 80.62 96 VAL A O 1
ATOM 737 N N . SER A 1 97 ? 8.739 -1.905 4.127 1.00 78.69 97 SER A N 1
ATOM 738 C CA . SER A 1 97 ? 9.648 -3.058 4.111 1.00 78.69 97 SER A CA 1
ATOM 739 C C . SER A 1 97 ? 9.782 -3.664 2.713 1.00 78.69 97 SER A C 1
ATOM 741 O O . SER A 1 97 ? 10.886 -3.990 2.293 1.00 78.69 97 SER A O 1
ATOM 743 N N . PHE A 1 98 ? 8.680 -3.774 1.965 1.00 75.50 98 PHE A N 1
ATOM 744 C CA . PHE A 1 98 ? 8.719 -4.221 0.571 1.00 75.50 98 PHE A CA 1
ATOM 745 C C . PHE A 1 98 ? 9.470 -3.235 -0.325 1.00 75.50 98 PHE A C 1
ATOM 747 O O . PHE A 1 98 ? 10.307 -3.656 -1.116 1.00 75.50 98 PHE A O 1
ATOM 754 N N . LEU A 1 99 ? 9.222 -1.932 -0.176 1.00 73.25 99 LEU A N 1
ATOM 755 C CA . LEU A 1 99 ? 9.932 -0.906 -0.938 1.00 73.25 99 LEU A CA 1
ATOM 756 C C . LEU A 1 99 ? 11.426 -0.874 -0.590 1.00 73.25 99 LEU A C 1
ATOM 758 O O . LEU A 1 99 ? 12.239 -0.775 -1.496 1.00 73.25 99 LEU A O 1
ATOM 762 N N . GLY A 1 100 ? 11.798 -1.034 0.681 1.00 73.62 100 GLY A N 1
ATOM 763 C CA . GLY A 1 100 ? 13.199 -1.073 1.115 1.00 73.62 100 GLY A CA 1
ATOM 764 C C . GLY A 1 100 ? 1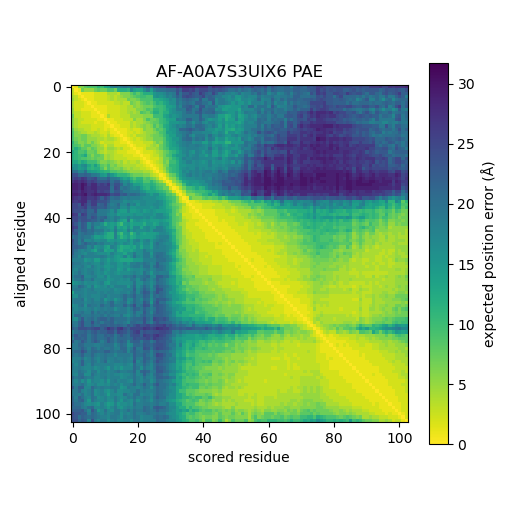3.974 -2.326 0.692 1.00 73.62 100 GLY A C 1
ATOM 765 O O . GLY A 1 100 ? 15.191 -2.348 0.812 1.00 73.62 100 GLY A O 1
ATOM 766 N N . ILE A 1 101 ? 13.297 -3.379 0.221 1.00 75.31 101 ILE A N 1
ATOM 767 C CA . ILE A 1 101 ? 13.951 -4.533 -0.422 1.00 75.31 101 ILE A CA 1
ATOM 768 C C . ILE A 1 101 ? 14.208 -4.254 -1.911 1.00 75.31 101 ILE A C 1
ATOM 770 O O . ILE A 1 101 ? 15.126 -4.819 -2.500 1.00 75.31 101 ILE A O 1
ATOM 774 N N . ILE A 1 102 ? 13.360 -3.428 -2.526 1.00 69.56 102 ILE A N 1
ATOM 775 C CA . ILE A 1 102 ? 13.358 -3.150 -3.963 1.00 69.56 102 ILE A CA 1
ATOM 776 C C . ILE A 1 102 ? 14.314 -2.002 -4.321 1.00 69.56 102 ILE A C 1
ATOM 778 O O . ILE A 1 102 ? 14.955 -2.066 -5.370 1.00 69.56 102 ILE A O 1
ATOM 782 N N . TYR A 1 103 ? 14.365 -0.962 -3.484 1.00 72.06 103 TYR A N 1
ATOM 783 C CA . TYR A 1 103 ? 15.222 0.220 -3.630 1.00 72.06 103 TYR A CA 1
ATOM 784 C C . TYR A 1 103 ? 16.506 0.083 -2.815 1.00 72.06 103 TYR A C 1
ATOM 786 O O . TYR A 1 103 ? 17.569 0.462 -3.356 1.00 72.06 103 TYR A O 1
#

Foldseek 3Di:
DDPVVLVVVLVVVVVVQVVVVVVCVVVVPPDDDDDPVNVVVVVVVSVLVSVLVSLVVVLVVVLVCLLVVLVVVVDDPVVSVVVSVVVSVVSVVVSVVVNVVVD